Protein AF-A0A8T5NBR2-F1 (afdb_monomer)

Structure (mmCIF, N/CA/C/O backbone):
data_AF-A0A8T5NBR2-F1
#
_entry.id   AF-A0A8T5NBR2-F1
#
loop_
_atom_site.group_PDB
_atom_site.id
_atom_site.type_symbol
_atom_site.label_atom_id
_atom_site.label_alt_id
_atom_site.label_comp_id
_atom_site.label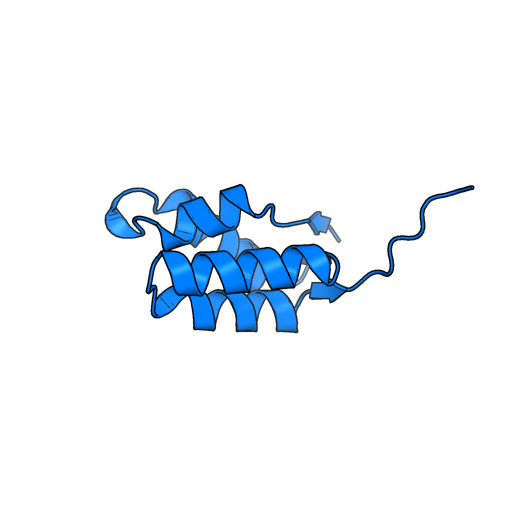_asym_id
_atom_site.label_entity_id
_atom_site.label_seq_id
_atom_site.pdbx_PDB_ins_code
_atom_site.Cartn_x
_atom_site.Cartn_y
_atom_site.Cartn_z
_atom_site.occupancy
_atom_site.B_iso_or_equiv
_atom_site.auth_seq_id
_atom_site.auth_comp_id
_ato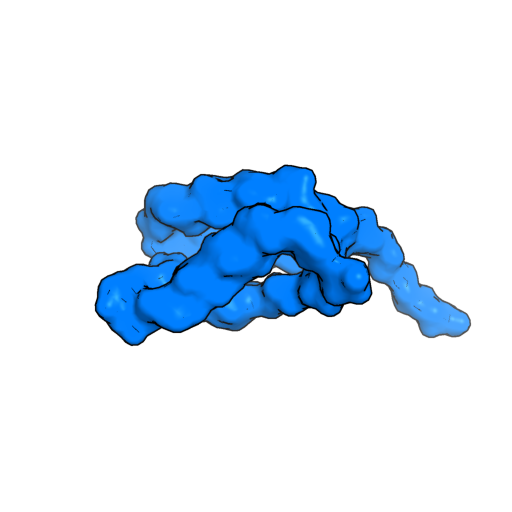m_site.auth_asym_id
_atom_site.auth_atom_id
_atom_site.pdbx_PDB_model_num
ATOM 1 N N . MET A 1 1 ? -4.164 -4.955 -18.056 1.00 79.38 1 MET A N 1
ATOM 2 C CA . MET A 1 1 ? -3.050 -4.920 -17.087 1.00 79.38 1 MET A CA 1
ATOM 3 C C . MET A 1 1 ? -2.699 -3.483 -16.732 1.00 79.38 1 MET A C 1
ATOM 5 O O . MET A 1 1 ? -2.257 -2.740 -17.604 1.00 79.38 1 MET A O 1
ATOM 9 N N . GLN A 1 2 ? -2.913 -3.089 -15.478 1.00 91.75 2 GLN A N 1
ATOM 10 C CA . GLN A 1 2 ? -2.595 -1.750 -14.973 1.00 91.75 2 GLN A CA 1
ATOM 11 C C . GLN A 1 2 ? -1.488 -1.836 -13.918 1.00 91.75 2 GLN A C 1
ATOM 13 O O . GLN A 1 2 ? -1.447 -2.778 -13.128 1.00 91.75 2 GLN A O 1
ATOM 18 N N . ARG A 1 3 ? -0.568 -0.867 -13.922 1.00 94.62 3 ARG A N 1
ATOM 19 C CA . ARG A 1 3 ? 0.546 -0.798 -12.968 1.00 94.62 3 ARG A CA 1
ATOM 20 C C . ARG A 1 3 ? 0.399 0.438 -12.104 1.00 94.62 3 ARG A C 1
ATOM 22 O O . ARG A 1 3 ? 0.204 1.527 -12.636 1.00 94.62 3 ARG A O 1
ATOM 29 N N . PHE A 1 4 ? 0.549 0.264 -10.800 1.00 96.44 4 PHE A N 1
ATOM 30 C CA . PHE A 1 4 ? 0.437 1.343 -9.830 1.00 96.44 4 PHE A CA 1
ATOM 31 C C . PHE A 1 4 ? 1.626 1.344 -8.883 1.00 96.44 4 PHE A C 1
ATOM 33 O O . PHE A 1 4 ? 2.127 0.293 -8.491 1.00 96.44 4 PHE A O 1
ATOM 40 N N . LEU A 1 5 ? 2.033 2.539 -8.473 1.00 95.75 5 LEU A N 1
ATOM 41 C CA . LEU A 1 5 ? 2.909 2.749 -7.331 1.00 95.75 5 LEU A CA 1
ATOM 42 C C . LEU A 1 5 ? 2.066 3.366 -6.217 1.00 95.75 5 LEU A C 1
ATOM 44 O O . LEU A 1 5 ? 1.395 4.377 -6.430 1.00 95.75 5 LEU A O 1
ATOM 48 N N . VAL A 1 6 ? 2.082 2.747 -5.038 1.00 95.50 6 VAL A N 1
ATOM 49 C CA . VAL A 1 6 ? 1.413 3.298 -3.855 1.00 95.50 6 VAL A CA 1
ATOM 50 C C . VAL A 1 6 ? 2.389 4.238 -3.165 1.00 95.50 6 VAL A C 1
ATOM 52 O O . VAL A 1 6 ? 3.367 3.789 -2.581 1.00 95.50 6 VAL A O 1
ATOM 55 N N . ASP A 1 7 ? 2.137 5.540 -3.241 1.00 95.12 7 ASP A N 1
ATOM 56 C CA . ASP A 1 7 ? 2.989 6.537 -2.592 1.00 95.12 7 ASP A CA 1
ATOM 57 C C . ASP A 1 7 ? 2.943 6.414 -1.057 1.00 95.12 7 ASP A C 1
ATOM 59 O O . ASP A 1 7 ? 1.911 6.054 -0.470 1.00 95.12 7 ASP A O 1
ATOM 63 N N . ALA A 1 8 ? 4.039 6.778 -0.386 1.00 94.50 8 ALA A N 1
ATOM 64 C CA . ALA A 1 8 ? 4.123 6.789 1.073 1.00 94.50 8 ALA A CA 1
ATOM 65 C C . ALA A 1 8 ? 3.019 7.635 1.724 1.00 94.50 8 ALA A C 1
ATOM 67 O O . ALA A 1 8 ? 2.498 7.261 2.774 1.00 94.50 8 ALA A O 1
ATOM 68 N N . ASN A 1 9 ? 2.581 8.729 1.095 1.00 93.50 9 ASN A N 1
ATOM 69 C CA . ASN A 1 9 ? 1.500 9.558 1.620 1.00 93.50 9 ASN A CA 1
ATOM 70 C C . ASN A 1 9 ? 0.134 8.873 1.542 1.00 93.50 9 ASN A C 1
ATOM 72 O O . ASN A 1 9 ? -0.684 9.058 2.448 1.00 93.50 9 ASN A O 1
ATOM 76 N N . VAL A 1 10 ? -0.117 8.071 0.502 1.00 93.06 10 VAL A N 1
ATOM 77 C CA . VAL A 1 10 ? -1.350 7.272 0.382 1.00 93.06 10 VAL A CA 1
ATOM 78 C C . VAL A 1 10 ? -1.368 6.205 1.472 1.00 93.06 10 VAL A C 1
ATOM 80 O O . VAL A 1 10 ? -2.359 6.072 2.193 1.00 93.06 10 VAL A O 1
ATOM 83 N N . PHE A 1 11 ? -0.237 5.531 1.684 1.00 93.69 11 PHE A N 1
ATOM 84 C CA . PHE A 1 11 ? -0.079 4.586 2.785 1.00 93.69 11 PHE A CA 1
ATOM 85 C C . PHE A 1 11 ? -0.297 5.250 4.156 1.00 93.69 11 PHE A C 1
ATOM 87 O O . PHE A 1 11 ? -1.120 4.796 4.951 1.00 93.69 11 PHE A O 1
ATOM 94 N N . VAL A 1 12 ? 0.365 6.382 4.420 1.00 92.94 12 VAL A N 1
ATOM 95 C CA . VAL A 1 12 ? 0.191 7.162 5.657 1.00 92.94 12 VAL A CA 1
ATOM 96 C C . VAL A 1 12 ? -1.259 7.600 5.846 1.00 92.94 12 VAL A C 1
ATOM 98 O O . VAL A 1 12 ? -1.765 7.578 6.970 1.00 92.94 12 VAL A O 1
ATOM 101 N N . ALA A 1 13 ? -1.948 7.991 4.774 1.00 90.62 13 ALA A N 1
ATOM 102 C CA . ALA A 1 13 ? -3.353 8.363 4.836 1.00 90.62 13 ALA A CA 1
ATOM 103 C C . ALA A 1 13 ? -4.234 7.197 5.309 1.00 90.62 13 ALA A C 1
ATOM 105 O O . ALA A 1 13 ? -5.131 7.441 6.116 1.00 90.62 13 ALA A O 1
ATOM 106 N N . ALA A 1 14 ? -3.937 5.965 4.888 1.00 90.56 14 ALA A N 1
ATOM 107 C CA . ALA A 1 14 ? -4.658 4.769 5.316 1.00 90.56 14 ALA A CA 1
ATOM 108 C C . ALA A 1 14 ? -4.405 4.400 6.791 1.00 90.56 14 ALA A C 1
ATOM 110 O O . ALA A 1 14 ? -5.317 3.934 7.471 1.00 90.56 14 ALA A O 1
ATOM 111 N N . ILE A 1 15 ? -3.193 4.637 7.315 1.00 89.69 15 ILE A N 1
ATOM 112 C CA . ILE A 1 15 ? -2.804 4.149 8.654 1.00 89.69 15 ILE A CA 1
ATOM 113 C C . ILE A 1 15 ? -2.884 5.197 9.774 1.00 89.69 15 ILE A C 1
ATOM 115 O O . ILE A 1 15 ? -3.010 4.834 10.940 1.00 89.69 15 ILE A O 1
ATOM 119 N N . LYS A 1 16 ? -2.819 6.498 9.455 1.00 85.75 16 LYS A N 1
ATOM 120 C CA . LYS A 1 16 ? -2.762 7.579 10.459 1.00 85.75 16 LYS A CA 1
ATOM 121 C C . LYS A 1 16 ? -4.081 7.787 11.210 1.00 85.75 16 LYS A C 1
ATOM 123 O O . LYS A 1 16 ? -4.055 8.197 12.363 1.00 85.75 16 LYS A O 1
ATOM 128 N N . ASN A 1 17 ? -5.219 7.593 10.544 1.00 74.69 17 ASN A N 1
ATOM 129 C CA . ASN A 1 17 ? -6.561 7.695 11.129 1.00 74.69 17 ASN A CA 1
ATOM 130 C C . ASN A 1 17 ? -7.547 6.878 10.275 1.00 74.69 17 ASN A C 1
ATOM 132 O O . ASN A 1 17 ? -8.302 7.472 9.498 1.00 74.69 17 ASN A O 1
ATOM 136 N N . PRO A 1 18 ? -7.556 5.539 10.395 1.00 64.94 18 PRO A N 1
ATOM 137 C CA . PRO A 1 18 ? -8.373 4.678 9.537 1.00 64.94 18 PRO A CA 1
ATOM 138 C C . PRO A 1 18 ? -9.870 5.033 9.583 1.00 64.94 18 PRO A C 1
ATOM 140 O O . PRO A 1 18 ? -10.535 5.005 8.556 1.00 64.94 18 PRO A O 1
ATOM 143 N N . GLN A 1 19 ? -10.383 5.505 10.728 1.00 65.44 19 GLN A N 1
ATOM 144 C CA . GLN A 1 19 ? -11.788 5.923 10.867 1.00 65.44 19 GLN A CA 1
ATOM 145 C C . GLN A 1 19 ? -12.146 7.240 10.151 1.00 65.44 19 GLN A C 1
ATOM 147 O O . GLN A 1 19 ? -13.315 7.487 9.880 1.00 65.44 19 GLN A O 1
ATOM 152 N N . LYS A 1 20 ? -11.166 8.110 9.855 1.00 62.75 20 LYS A N 1
ATOM 153 C CA . LYS A 1 20 ? -11.395 9.413 9.191 1.00 62.75 20 LYS A CA 1
ATOM 154 C C . LYS A 1 20 ? -10.947 9.441 7.728 1.00 62.75 20 LYS A C 1
ATOM 156 O O . LYS A 1 20 ? -11.178 10.437 7.050 1.00 62.75 20 LYS A O 1
ATOM 161 N N . LYS A 1 21 ? -10.267 8.395 7.247 1.00 62.69 21 LYS A N 1
ATOM 162 C CA . LYS A 1 21 ? -9.676 8.323 5.900 1.00 62.69 21 LYS A CA 1
ATOM 163 C C . LYS A 1 21 ? -9.945 6.976 5.217 1.00 62.69 21 LYS A C 1
ATOM 165 O O . LYS A 1 21 ? -9.041 6.404 4.612 1.00 62.69 21 LYS A O 1
ATOM 170 N N . ALA A 1 22 ? -11.195 6.509 5.294 1.00 66.94 22 ALA A N 1
ATOM 171 C CA . ALA A 1 22 ? -11.649 5.241 4.712 1.00 66.94 22 ALA A CA 1
ATOM 172 C C . ALA A 1 22 ? -11.203 5.065 3.247 1.00 66.94 22 ALA A C 1
ATOM 174 O O . ALA A 1 22 ? -10.589 4.060 2.919 1.00 66.94 22 ALA A O 1
ATOM 175 N N . GLY A 1 23 ? -11.329 6.107 2.415 1.00 86.50 23 GLY A N 1
ATOM 176 C CA . GLY A 1 23 ? -11.002 6.005 0.987 1.00 86.50 23 GLY A CA 1
ATOM 177 C C . GLY A 1 23 ? -9.552 5.624 0.657 1.00 86.50 23 GLY A C 1
ATOM 178 O O . GLY A 1 23 ? -9.322 4.962 -0.347 1.00 86.50 23 GLY A O 1
ATOM 179 N N . ALA A 1 24 ? -8.563 5.986 1.486 1.00 90.19 24 ALA A N 1
ATOM 180 C CA . ALA A 1 24 ? -7.173 5.580 1.239 1.00 90.19 24 ALA A CA 1
ATOM 181 C C . ALA A 1 24 ? -6.938 4.105 1.594 1.00 90.19 24 ALA A C 1
ATOM 183 O O . ALA A 1 24 ? -6.181 3.416 0.914 1.00 90.19 24 ALA A O 1
ATOM 184 N N . LEU A 1 25 ? -7.587 3.626 2.657 1.00 90.06 25 LEU A N 1
ATOM 185 C CA . LEU A 1 25 ? -7.534 2.222 3.043 1.00 90.06 25 LEU A CA 1
ATOM 186 C C . LEU A 1 25 ? -8.265 1.353 2.015 1.00 90.06 25 LEU A C 1
ATOM 188 O O . LEU A 1 25 ? -7.694 0.367 1.557 1.00 90.06 25 LEU A O 1
ATOM 192 N N . ASP A 1 26 ? -9.473 1.752 1.617 1.00 90.69 26 ASP A N 1
ATOM 193 C CA . ASP A 1 26 ? -10.286 1.042 0.625 1.00 90.69 26 ASP A CA 1
ATOM 194 C C . ASP A 1 26 ? -9.561 0.954 -0.720 1.00 90.69 26 ASP A C 1
ATOM 196 O O . ASP A 1 26 ? -9.440 -0.134 -1.278 1.00 90.69 26 ASP A O 1
ATOM 200 N N . LEU A 1 27 ? -8.960 2.061 -1.177 1.00 92.06 27 LEU A N 1
ATOM 201 C CA . LEU A 1 27 ? -8.137 2.081 -2.386 1.00 92.06 27 LEU A CA 1
ATOM 202 C C . LEU A 1 27 ? -6.975 1.084 -2.305 1.00 92.06 27 LEU A C 1
ATOM 204 O O . LEU A 1 27 ? -6.740 0.323 -3.239 1.00 92.06 27 LEU A O 1
ATOM 208 N N . ILE A 1 28 ? -6.231 1.073 -1.195 1.00 93.00 28 ILE A N 1
ATOM 209 C CA . ILE A 1 28 ? -5.114 0.134 -1.025 1.00 93.00 28 ILE A CA 1
ATOM 210 C C . ILE A 1 28 ? -5.612 -1.315 -1.053 1.00 93.00 28 ILE A C 1
ATOM 212 O O . ILE A 1 28 ? -4.948 -2.175 -1.633 1.00 93.00 28 ILE A O 1
ATOM 216 N N . LEU A 1 29 ? -6.762 -1.599 -0.439 1.00 91.94 29 LEU A N 1
ATOM 217 C CA . LEU A 1 29 ? -7.346 -2.937 -0.426 1.00 91.94 29 LEU A CA 1
ATOM 218 C C . LEU A 1 29 ? -7.809 -3.376 -1.818 1.00 91.94 29 LEU A C 1
ATOM 220 O O . LEU A 1 29 ? -7.531 -4.512 -2.194 1.00 91.94 29 LEU A O 1
ATOM 224 N N . GLU A 1 30 ? -8.441 -2.488 -2.585 1.00 93.31 30 GLU A N 1
ATOM 225 C CA . GLU A 1 30 ? -8.867 -2.738 -3.966 1.00 93.31 30 GLU A CA 1
ATOM 226 C C . GLU A 1 30 ? -7.667 -2.996 -4.889 1.00 93.31 30 GLU A C 1
ATOM 228 O O . GLU A 1 30 ? -7.626 -3.984 -5.624 1.00 93.31 30 GLU A O 1
ATOM 233 N N . LEU A 1 31 ? -6.623 -2.170 -4.785 1.00 93.81 31 LEU A N 1
ATOM 234 C CA . LEU A 1 31 ? -5.382 -2.378 -5.530 1.00 93.81 31 LEU A CA 1
ATOM 235 C C . LEU A 1 31 ? -4.702 -3.698 -5.137 1.00 93.81 31 LEU A C 1
ATOM 237 O O . LEU A 1 31 ? -4.182 -4.415 -5.995 1.00 93.81 31 LEU A O 1
ATOM 241 N N . ALA A 1 32 ? -4.717 -4.054 -3.849 1.00 91.81 32 ALA A N 1
ATOM 242 C CA . ALA A 1 32 ? -4.149 -5.307 -3.363 1.00 91.81 32 ALA A CA 1
ATOM 243 C C . ALA A 1 32 ? -4.953 -6.540 -3.818 1.00 91.81 32 ALA A C 1
ATOM 245 O O . ALA A 1 32 ? -4.350 -7.582 -4.071 1.00 91.81 32 ALA A O 1
ATOM 246 N N . SER A 1 33 ? -6.272 -6.438 -3.999 1.00 91.44 33 SER A N 1
ATOM 247 C CA . SER A 1 33 ? -7.128 -7.566 -4.395 1.00 91.44 33 SER A CA 1
ATOM 248 C C . SER A 1 33 ? -7.316 -7.733 -5.908 1.00 91.44 33 SER A C 1
ATOM 250 O O . SER A 1 33 ? -7.551 -8.852 -6.34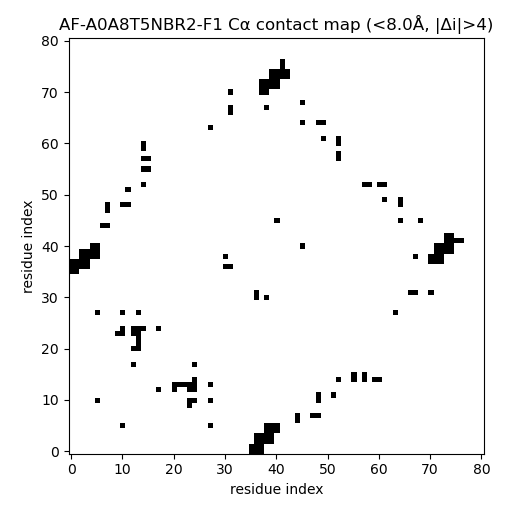7 1.00 91.44 33 SER A O 1
ATOM 252 N N . GLY A 1 34 ? -7.179 -6.677 -6.719 1.00 92.56 34 GLY A N 1
ATOM 253 C CA . GLY A 1 34 ? -7.487 -6.740 -8.157 1.00 92.56 34 GLY A CA 1
ATOM 254 C C . GLY A 1 34 ? -6.547 -7.633 -8.981 1.00 92.56 34 GLY A C 1
ATOM 255 O O . GLY A 1 34 ? -5.343 -7.399 -9.008 1.00 92.56 34 GLY A O 1
ATOM 256 N N . GLU A 1 35 ? -7.067 -8.628 -9.697 1.00 89.69 35 GLU A N 1
ATOM 257 C CA . GLU A 1 35 ? -6.249 -9.609 -10.440 1.00 89.69 35 GLU A CA 1
ATOM 258 C C . GLU A 1 35 ? -5.419 -8.987 -11.581 1.00 89.69 35 GLU A C 1
ATOM 260 O O . GLU A 1 35 ? -4.292 -9.406 -11.832 1.00 89.69 35 GLU A O 1
ATOM 265 N N . ASP A 1 36 ? -5.921 -7.919 -12.209 1.00 91.94 36 ASP A N 1
ATOM 266 C CA . ASP A 1 36 ? -5.258 -7.208 -13.316 1.00 91.94 36 ASP A CA 1
ATOM 267 C C . ASP A 1 36 ? -4.360 -6.034 -12.881 1.00 91.94 36 ASP A C 1
ATOM 269 O O . ASP A 1 36 ? -3.882 -5.248 -13.719 1.00 91.94 36 ASP A O 1
ATOM 273 N N . VAL A 1 37 ? -4.150 -5.895 -11.569 1.00 93.81 37 VAL A N 1
ATOM 274 C CA . VAL A 1 37 ? -3.373 -4.823 -10.944 1.00 93.81 37 VAL A CA 1
ATOM 275 C C . VAL A 1 37 ? -2.003 -5.345 -10.542 1.00 93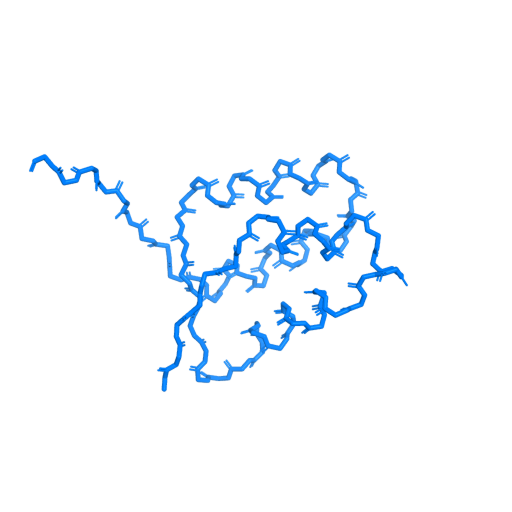.81 37 VAL A C 1
ATOM 277 O O . VAL A 1 37 ? -1.885 -6.328 -9.818 1.00 93.81 37 VAL A O 1
ATOM 280 N N . PHE A 1 38 ? -0.958 -4.629 -10.941 1.00 91.94 38 PHE A N 1
ATOM 281 C CA . PHE A 1 38 ? 0.412 -4.888 -10.512 1.00 91.94 38 PHE A CA 1
ATOM 282 C C . PHE A 1 38 ? 0.930 -3.704 -9.714 1.00 91.94 38 PHE A C 1
ATOM 284 O O . PHE A 1 38 ? 0.837 -2.556 -10.158 1.00 91.94 38 PHE A O 1
ATOM 291 N N . LEU A 1 39 ? 1.497 -3.984 -8.545 1.00 96.44 39 LEU A N 1
ATOM 292 C CA . LEU A 1 39 ? 2.130 -2.959 -7.731 1.00 96.44 39 LEU A CA 1
ATOM 293 C C . LEU A 1 39 ? 3.613 -2.877 -8.073 1.00 96.44 39 LEU A C 1
ATOM 295 O O . LEU A 1 39 ? 4.267 -3.896 -8.273 1.00 96.44 39 LEU A O 1
ATOM 299 N N . VAL A 1 40 ? 4.139 -1.662 -8.151 1.00 96.25 40 VAL A N 1
ATOM 300 C CA . VAL A 1 40 ? 5.553 -1.386 -8.409 1.00 96.25 40 VAL A CA 1
ATOM 301 C C . VAL A 1 40 ? 6.082 -0.510 -7.284 1.00 96.25 40 VAL A C 1
ATOM 303 O O . VAL A 1 40 ? 5.411 0.424 -6.846 1.00 96.25 40 VAL A O 1
ATOM 306 N N . GLY A 1 41 ? 7.289 -0.805 -6.822 1.00 94.88 41 GLY A N 1
ATOM 307 C CA . GLY A 1 41 ? 7.979 -0.009 -5.816 1.00 94.88 41 GLY A CA 1
ATOM 308 C C . GLY A 1 41 ? 9.461 -0.342 -5.768 1.00 94.88 41 GLY A C 1
ATOM 309 O O . GLY A 1 41 ? 9.958 -1.107 -6.588 1.00 94.88 41 GLY A O 1
ATOM 310 N N . ASN A 1 42 ? 10.168 0.238 -4.809 1.00 95.25 42 ASN A N 1
ATOM 311 C CA . ASN A 1 42 ? 11.582 -0.023 -4.560 1.00 95.25 42 ASN A CA 1
ATOM 312 C C . ASN A 1 42 ? 11.815 -0.249 -3.058 1.00 95.25 42 ASN A C 1
ATOM 314 O O . ASN A 1 42 ? 10.910 -0.052 -2.239 1.00 95.25 42 ASN A O 1
ATOM 318 N N . ASP A 1 43 ? 13.033 -0.641 -2.690 1.00 93.88 43 ASP A N 1
ATOM 319 C CA . ASP A 1 43 ? 13.375 -0.891 -1.286 1.00 93.88 43 ASP A CA 1
ATOM 320 C C . ASP A 1 43 ? 13.209 0.356 -0.407 1.00 93.88 43 ASP A C 1
ATOM 322 O O . ASP A 1 43 ? 12.779 0.251 0.742 1.00 93.88 43 ASP A O 1
ATOM 326 N N . LEU A 1 44 ? 13.470 1.550 -0.951 1.00 94.50 44 LEU A N 1
ATOM 327 C CA . LEU A 1 44 ? 13.315 2.806 -0.218 1.00 94.50 44 LEU A CA 1
ATOM 328 C C . LEU A 1 44 ? 11.854 3.052 0.190 1.00 94.50 44 LEU A C 1
ATOM 330 O O . LEU A 1 44 ? 11.588 3.384 1.343 1.00 94.50 44 LEU A O 1
ATOM 334 N N . LEU A 1 45 ? 10.904 2.815 -0.714 1.00 95.75 45 LEU A N 1
ATOM 335 C CA . LEU A 1 45 ? 9.472 2.952 -0.449 1.00 95.75 45 LEU A CA 1
ATOM 336 C C . LEU A 1 45 ? 9.004 1.979 0.646 1.00 95.75 45 LEU A C 1
ATOM 338 O O . LEU A 1 45 ? 8.234 2.351 1.533 1.00 95.75 45 LEU A O 1
ATOM 342 N N . LEU A 1 46 ? 9.503 0.739 0.632 1.00 94.31 46 LEU A N 1
ATOM 343 C CA . LEU A 1 46 ? 9.193 -0.247 1.674 1.00 94.31 46 LEU A CA 1
ATOM 344 C C . LEU A 1 46 ? 9.746 0.173 3.045 1.00 94.31 46 LEU A C 1
ATOM 346 O O . LEU A 1 46 ? 9.069 -0.013 4.062 1.00 94.31 46 LEU A O 1
ATOM 350 N N . LEU A 1 47 ? 10.938 0.778 3.082 1.00 95.12 47 LEU A N 1
ATOM 351 C CA . LEU A 1 47 ? 11.507 1.351 4.307 1.00 95.12 47 LEU A CA 1
ATOM 352 C C . LEU A 1 47 ? 10.663 2.515 4.836 1.00 95.12 47 LEU A C 1
ATOM 354 O O . LEU A 1 47 ? 10.476 2.640 6.049 1.00 95.12 47 LEU A O 1
ATOM 358 N N . GLU A 1 48 ? 10.122 3.354 3.954 1.00 96.06 48 GLU A N 1
ATOM 359 C CA . GLU A 1 48 ? 9.209 4.423 4.353 1.00 96.06 48 GLU A CA 1
ATOM 360 C C . GLU A 1 48 ? 7.924 3.868 4.968 1.00 96.06 48 GLU A C 1
ATOM 362 O O . GLU A 1 48 ? 7.514 4.327 6.039 1.00 96.06 48 GLU A O 1
ATOM 367 N N . PHE A 1 49 ? 7.314 2.849 4.358 1.00 95.31 49 PHE A N 1
ATOM 368 C CA . PHE A 1 49 ? 6.126 2.211 4.925 1.00 95.31 49 PHE A CA 1
ATOM 369 C C . PHE A 1 49 ? 6.391 1.657 6.330 1.00 95.31 49 PHE A C 1
ATOM 371 O O . PHE A 1 49 ? 5.617 1.928 7.252 1.00 95.31 49 PHE A O 1
ATOM 378 N N . ASP A 1 50 ? 7.499 0.936 6.526 1.00 94.31 50 ASP A N 1
ATOM 379 C CA . ASP A 1 50 ? 7.882 0.399 7.837 1.00 94.31 50 ASP A CA 1
ATOM 380 C C . ASP A 1 50 ? 8.126 1.519 8.866 1.00 94.31 50 ASP A C 1
ATOM 382 O O . ASP A 1 50 ? 7.595 1.487 9.984 1.00 94.31 50 ASP A O 1
ATOM 386 N N . LYS A 1 51 ? 8.845 2.577 8.471 1.00 95.00 51 LYS A N 1
ATOM 387 C CA . LYS A 1 51 ? 9.079 3.766 9.303 1.00 95.00 51 LYS A CA 1
ATOM 388 C C . LYS A 1 51 ? 7.766 4.409 9.752 1.00 95.00 51 LYS A C 1
ATOM 390 O O . LYS A 1 51 ? 7.622 4.760 10.928 1.00 95.00 51 LYS A O 1
ATOM 395 N N . TYR A 1 52 ? 6.802 4.575 8.848 1.00 93.56 52 TYR A N 1
ATOM 396 C CA . TYR A 1 52 ? 5.513 5.179 9.182 1.00 93.56 52 TYR A CA 1
ATOM 397 C C . TYR A 1 52 ? 4.616 4.246 9.999 1.00 93.56 52 TYR A C 1
ATOM 399 O O . TYR A 1 52 ? 3.979 4.715 10.942 1.00 93.56 52 TYR A O 1
ATOM 407 N N . SER A 1 53 ? 4.620 2.943 9.714 1.00 91.62 53 SER A N 1
ATOM 408 C CA . SER A 1 53 ? 3.937 1.922 10.519 1.00 91.62 53 SER A CA 1
ATOM 409 C C . SER A 1 53 ? 4.345 2.015 11.994 1.00 91.62 53 SER A C 1
ATOM 411 O O . SER A 1 53 ? 3.495 2.183 12.876 1.00 91.62 53 SER A O 1
ATOM 413 N N . LYS A 1 54 ? 5.660 2.054 12.256 1.00 91.88 54 LYS A N 1
ATOM 414 C CA . LYS A 1 54 ? 6.230 2.226 13.601 1.00 91.88 54 LYS A CA 1
ATOM 415 C C . LYS A 1 54 ? 5.850 3.568 14.225 1.00 91.88 54 LYS A C 1
ATOM 417 O O . LYS A 1 54 ? 5.446 3.618 15.385 1.00 91.88 54 LYS A O 1
ATOM 422 N N . ARG A 1 55 ? 5.937 4.662 13.457 1.00 92.12 55 ARG A N 1
ATOM 423 C CA . ARG A 1 55 ? 5.608 6.017 13.933 1.00 92.12 55 ARG A CA 1
ATOM 424 C C . ARG A 1 55 ? 4.152 6.147 14.384 1.00 92.12 55 ARG A C 1
ATOM 426 O O . ARG A 1 55 ? 3.894 6.824 15.376 1.00 92.12 55 ARG A O 1
ATOM 433 N N . PHE A 1 56 ? 3.215 5.538 13.660 1.00 88.25 56 PHE A N 1
ATOM 434 C CA . PHE A 1 56 ? 1.784 5.611 13.971 1.00 88.25 56 PHE A CA 1
ATOM 435 C C . PHE A 1 56 ? 1.294 4.485 14.891 1.00 88.25 56 PHE A C 1
ATOM 43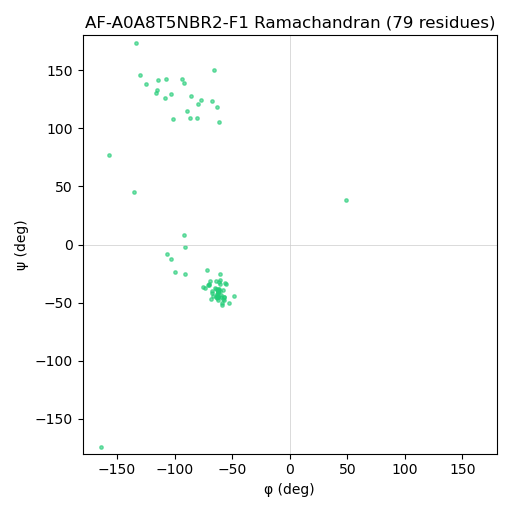7 O O . PHE A 1 56 ? 0.125 4.505 15.262 1.00 88.25 56 PHE A O 1
ATOM 444 N N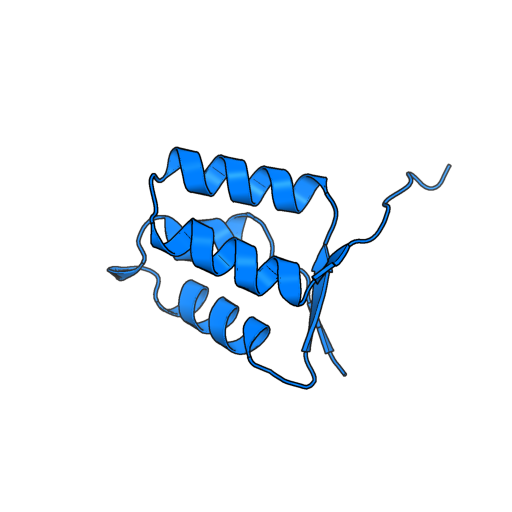 . LYS A 1 57 ? 2.165 3.537 15.283 1.00 86.12 57 LYS A N 1
ATOM 445 C CA . LYS A 1 57 ? 1.826 2.368 16.120 1.00 86.12 57 LYS A CA 1
ATOM 446 C C . LYS A 1 57 ? 0.581 1.626 15.610 1.00 86.12 57 LYS A C 1
ATOM 448 O O . LYS A 1 57 ? -0.272 1.212 16.389 1.00 86.12 57 LYS A O 1
ATOM 453 N N . SER A 1 58 ? 0.448 1.521 14.290 1.00 79.81 58 SER A N 1
ATOM 454 C CA . SER A 1 58 ? -0.747 0.973 13.651 1.00 79.81 58 SER A CA 1
ATOM 455 C C . SER A 1 58 ? -0.606 -0.536 13.474 1.00 79.81 58 SER A C 1
ATOM 457 O O . SER A 1 58 ? 0.230 -0.995 12.699 1.00 79.81 58 SER A O 1
ATOM 459 N N . GLU A 1 59 ? -1.447 -1.316 14.151 1.00 80.00 59 GLU A N 1
ATOM 460 C CA . GLU A 1 59 ? -1.483 -2.776 13.977 1.00 80.00 59 GLU A CA 1
ATOM 461 C C . GLU A 1 59 ? -1.868 -3.152 12.535 1.00 80.00 59 GLU A C 1
ATOM 463 O O . GLU A 1 59 ? -1.234 -4.009 11.912 1.00 80.00 59 GLU A O 1
ATOM 468 N N . THR A 1 60 ? -2.825 -2.419 11.949 1.00 82.56 60 THR A N 1
ATOM 469 C CA . THR A 1 60 ? -3.285 -2.588 10.561 1.00 82.56 60 THR A CA 1
ATOM 470 C C . THR A 1 60 ? -2.174 -2.351 9.535 1.00 82.56 60 THR A C 1
ATOM 472 O O . THR A 1 60 ? -2.159 -2.992 8.483 1.00 82.56 60 THR A O 1
ATOM 475 N N . ALA A 1 61 ? -1.220 -1.461 9.827 1.00 88.88 61 ALA A N 1
ATOM 476 C CA . ALA A 1 61 ? -0.143 -1.120 8.902 1.00 88.88 61 ALA A CA 1
ATOM 477 C C . ALA A 1 61 ? 0.749 -2.322 8.566 1.00 88.88 61 ALA A C 1
ATOM 479 O O . ALA A 1 61 ? 1.123 -2.493 7.409 1.00 88.88 61 ALA A O 1
ATOM 480 N N . SER A 1 62 ? 1.039 -3.191 9.539 1.00 89.56 62 SER A N 1
ATOM 481 C CA . SER A 1 62 ? 1.868 -4.382 9.310 1.00 89.56 62 SER A CA 1
ATOM 482 C C . SER A 1 62 ? 1.228 -5.352 8.303 1.00 89.56 62 SER A C 1
ATOM 484 O O . SER A 1 62 ? 1.892 -5.843 7.387 1.00 89.56 62 SER A O 1
ATOM 486 N N . HIS A 1 63 ? -0.089 -5.554 8.406 1.00 90.00 63 HIS A N 1
ATOM 487 C CA . HIS A 1 63 ? -0.859 -6.388 7.486 1.00 90.00 63 HIS A CA 1
ATOM 488 C C . HIS A 1 63 ? -0.936 -5.788 6.080 1.00 90.00 63 HIS A C 1
ATOM 490 O O . HIS A 1 63 ? -0.816 -6.522 5.096 1.00 90.00 63 HIS A O 1
ATOM 496 N N . LEU A 1 64 ? -1.106 -4.466 5.973 1.00 91.50 64 LEU A N 1
ATOM 497 C CA . LEU A 1 64 ? -1.103 -3.770 4.685 1.00 91.50 64 LEU A CA 1
ATOM 498 C C . LEU A 1 64 ? 0.257 -3.868 4.001 1.00 91.50 64 LEU A C 1
ATOM 500 O O . LEU A 1 64 ? 0.305 -4.202 2.823 1.00 91.50 64 LEU A O 1
ATOM 504 N N . ILE A 1 65 ? 1.353 -3.647 4.734 1.00 93.56 65 ILE A N 1
ATOM 505 C CA . ILE A 1 65 ? 2.712 -3.774 4.189 1.00 93.56 65 ILE A CA 1
ATOM 506 C C . ILE A 1 65 ? 2.931 -5.175 3.630 1.00 93.56 65 ILE A C 1
ATOM 508 O O . ILE A 1 65 ? 3.428 -5.303 2.515 1.00 93.56 65 ILE A O 1
ATOM 512 N N . LYS A 1 66 ? 2.525 -6.218 4.365 1.00 92.50 66 LYS A N 1
ATOM 513 C CA . LYS A 1 66 ? 2.647 -7.599 3.889 1.00 92.50 66 LYS A CA 1
ATOM 514 C C . LYS A 1 66 ? 1.885 -7.810 2.577 1.00 92.50 66 LYS A C 1
ATOM 516 O O . LYS A 1 66 ? 2.482 -8.246 1.603 1.00 92.50 66 LYS A O 1
ATOM 521 N N . ARG A 1 67 ? 0.603 -7.426 2.523 1.00 92.31 67 ARG A N 1
ATOM 522 C CA . ARG A 1 67 ? -0.224 -7.559 1.308 1.00 92.31 67 ARG A CA 1
ATOM 523 C C . ARG A 1 67 ? 0.335 -6.781 0.119 1.00 92.31 67 ARG A C 1
ATOM 525 O O . ARG A 1 67 ? 0.348 -7.296 -0.993 1.00 92.31 67 ARG A O 1
ATOM 532 N N . LEU A 1 68 ? 0.784 -5.550 0.355 1.00 93.62 68 LEU A N 1
ATOM 533 C CA . LEU A 1 68 ? 1.407 -4.721 -0.672 1.00 93.62 68 LEU A CA 1
ATOM 534 C C . LEU A 1 68 ? 2.684 -5.386 -1.187 1.00 93.62 68 LEU A C 1
ATOM 536 O O . LEU A 1 68 ? 2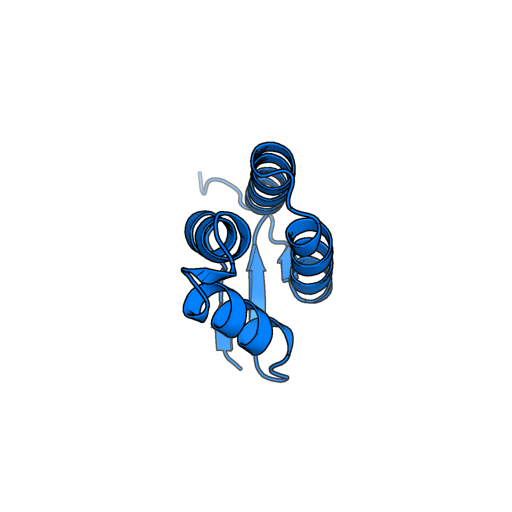.845 -5.511 -2.394 1.00 93.62 68 LEU A O 1
ATOM 540 N N . LYS A 1 69 ? 3.552 -5.862 -0.286 1.00 92.94 69 LYS A N 1
ATOM 541 C CA . LYS A 1 69 ? 4.819 -6.514 -0.630 1.00 92.94 69 LYS A CA 1
ATOM 542 C C . LYS A 1 69 ? 4.617 -7.811 -1.413 1.00 92.94 69 LYS A C 1
ATOM 544 O O . LYS A 1 69 ? 5.306 -8.004 -2.405 1.00 92.94 69 LYS A O 1
ATOM 549 N N . ASP A 1 70 ? 3.659 -8.649 -1.019 1.00 91.94 70 ASP A N 1
ATOM 550 C CA . ASP A 1 70 ? 3.365 -9.925 -1.692 1.00 91.94 70 ASP A CA 1
ATOM 551 C C . ASP A 1 70 ? 2.944 -9.729 -3.164 1.00 91.94 70 ASP A C 1
ATOM 553 O O . ASP A 1 70 ? 3.139 -10.615 -3.993 1.00 91.94 70 ASP A O 1
ATOM 557 N N . LYS A 1 71 ? 2.395 -8.555 -3.501 1.00 92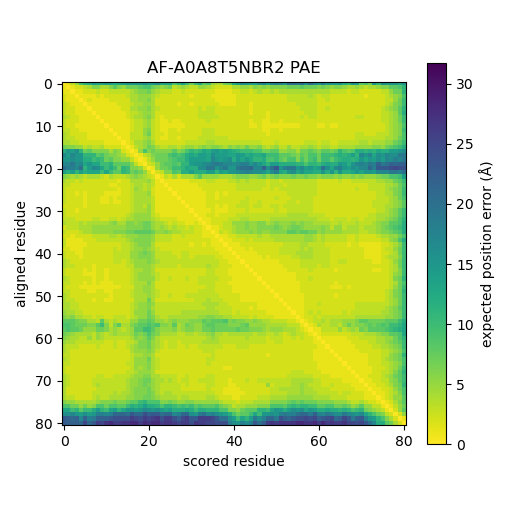.31 71 LYS A N 1
ATOM 558 C CA . LYS A 1 71 ? 1.948 -8.192 -4.854 1.00 92.31 71 LYS A CA 1
ATOM 559 C C . LYS A 1 71 ? 2.908 -7.260 -5.602 1.00 92.31 71 LYS A C 1
ATOM 561 O O . LYS A 1 71 ? 2.739 -7.021 -6.799 1.00 92.31 71 LYS A O 1
ATOM 566 N N . MET A 1 72 ? 3.876 -6.680 -4.901 1.00 94.81 72 MET A N 1
ATOM 567 C CA . MET A 1 72 ? 4.747 -5.645 -5.437 1.00 94.81 72 MET A CA 1
ATOM 568 C C . MET A 1 72 ? 5.934 -6.249 -6.176 1.00 94.81 72 MET A C 1
ATOM 570 O O . MET A 1 72 ? 6.703 -7.036 -5.633 1.00 94.81 72 MET A O 1
ATOM 574 N N . ILE A 1 73 ? 6.127 -5.797 -7.409 1.00 95.00 73 ILE A N 1
ATOM 575 C CA . ILE A 1 73 ? 7.373 -5.970 -8.140 1.00 95.00 73 ILE A CA 1
ATOM 576 C C . ILE A 1 73 ? 8.331 -4.889 -7.641 1.00 95.00 73 ILE A C 1
ATOM 578 O O . ILE A 1 73 ? 8.138 -3.699 -7.910 1.00 95.00 73 ILE A O 1
ATOM 582 N N . VAL A 1 74 ? 9.343 -5.311 -6.884 1.00 93.44 74 VAL A N 1
ATOM 583 C CA . VAL A 1 74 ? 10.418 -4.431 -6.418 1.00 93.44 74 VAL A CA 1
ATOM 584 C C . VAL A 1 74 ? 11.409 -4.243 -7.559 1.00 93.44 74 VAL A C 1
ATOM 586 O O . VAL A 1 74 ? 11.953 -5.216 -8.079 1.00 93.44 74 VAL A O 1
ATOM 589 N N . VAL A 1 75 ? 11.610 -2.994 -7.969 1.00 94.06 75 VAL A N 1
ATOM 590 C CA . VAL A 1 75 ? 12.546 -2.627 -9.031 1.00 94.06 75 VAL A CA 1
ATOM 591 C C . VAL A 1 75 ? 13.773 -1.945 -8.449 1.00 94.06 75 VAL A C 1
ATOM 593 O O . VAL A 1 75 ? 13.680 -1.144 -7.515 1.00 94.06 75 VAL A O 1
ATOM 596 N N . GLU A 1 76 ? 14.926 -2.243 -9.036 1.00 90.56 76 GLU A N 1
ATOM 597 C CA . GLU A 1 76 ? 16.156 -1.514 -8.764 1.00 90.56 76 GLU A CA 1
ATOM 598 C C . GLU A 1 76 ? 16.112 -0.181 -9.515 1.00 90.56 76 GLU A C 1
ATOM 600 O O . GLU A 1 76 ? 15.894 -0.133 -10.729 1.00 90.56 76 GLU A O 1
ATOM 605 N N . VAL A 1 77 ? 16.275 0.915 -8.779 1.00 84.94 77 VAL A N 1
ATOM 606 C CA . VAL A 1 77 ? 16.360 2.253 -9.362 1.00 84.94 77 VAL A CA 1
ATOM 607 C C . VAL A 1 77 ? 17.828 2.639 -9.382 1.00 84.94 77 VAL A C 1
ATOM 609 O O . VAL A 1 77 ? 18.405 2.917 -8.335 1.00 84.94 77 VAL A O 1
ATOM 612 N N . SER A 1 78 ? 18.425 2.659 -10.569 1.00 83.00 78 SER A N 1
ATOM 613 C CA . SER A 1 78 ? 19.716 3.301 -10.788 1.00 83.00 78 SER A CA 1
ATOM 614 C C . SER A 1 78 ? 19.498 4.730 -11.274 1.00 83.00 78 SER A C 1
ATOM 616 O O . SER A 1 78 ? 18.582 5.012 -12.055 1.00 83.00 78 SER A O 1
ATOM 618 N N . GLU A 1 79 ? 20.339 5.657 -10.817 1.00 77.06 79 GLU A N 1
ATOM 619 C CA . GLU A 1 79 ? 20.444 6.947 -11.487 1.00 77.06 79 GLU A CA 1
ATOM 620 C C . GLU A 1 79 ? 20.957 6.674 -12.903 1.00 77.06 79 GLU A C 1
ATOM 622 O O . GLU A 1 79 ? 22.036 6.106 -13.083 1.00 77.06 79 GLU A O 1
ATOM 627 N N . LYS A 1 80 ? 20.166 7.025 -13.924 1.00 63.44 80 LYS A N 1
ATOM 628 C CA . LYS A 1 80 ? 20.690 7.082 -15.290 1.00 63.44 80 LYS A CA 1
ATOM 629 C C . LYS A 1 80 ? 21.798 8.132 -15.295 1.00 63.44 80 LYS A C 1
ATOM 631 O O . LYS A 1 80 ? 21.499 9.320 -15.197 1.00 63.44 80 LYS A O 1
ATOM 636 N N . SER A 1 81 ? 23.038 7.655 -15.347 1.00 49.41 81 SER A N 1
ATOM 637 C CA . SER A 1 81 ? 24.235 8.455 -15.610 1.00 49.41 81 SER A CA 1
ATOM 638 C C . SER A 1 81 ? 24.202 9.020 -17.026 1.00 49.41 81 SER A C 1
ATOM 640 O O . SER A 1 81 ? 23.688 8.309 -17.924 1.00 49.41 81 SER A O 1
#

Solvent-accessible surface area (backbone atoms only — not comparable to full-atom values): 4679 Å² total; per-residue (Å²): 126,48,80,45,66,84,50,65,67,49,54,47,41,24,48,71,42,49,91,83,27,50,69,42,41,53,49,51,51,50,56,62,66,38,88,58,47,39,36,42,48,35,70,69,58,54,50,50,48,53,54,49,28,63,72,57,68,33,7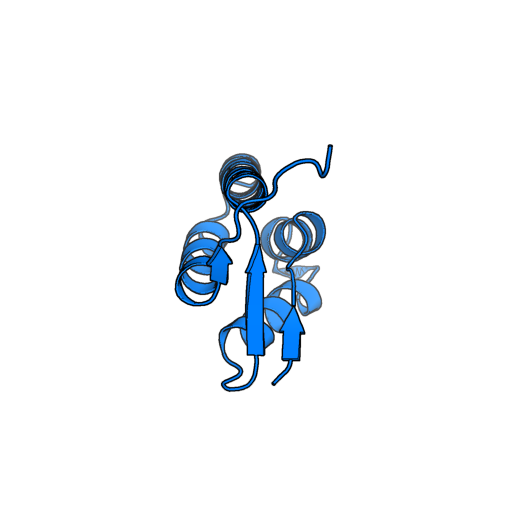6,68,34,59,58,49,51,51,52,48,55,79,54,36,49,72,47,89,84,74,82,86,125

Nearest PDB structures (foldseek):
  5x3t-assembly1_H  TM=6.345E-01  e=4.474E-01  Mycobacterium tuberculosis H37Rv
  8rd3-assembly1_B  TM=5.759E-01  e=6.154E+00  Saccharomyces cerevisiae S288C
  3tix-assembly1_B  TM=3.481E-01  e=1.607E+00  Schizosaccharomyces pombe 972h-
  1l8q-assembly1_A  TM=3.330E-01  e=3.933E+00  Aquifex aeolicus

Radius of gyration: 12.71 Å; Cα contacts (8 Å, |Δi|>4): 90; chains: 1; bounding box: 36×20×33 Å

Sequence (81 aa):
MQRFLVDANVFVAAIKNPQKKAGALDLILELASGEDVFLVGNDLLLLEFDKYSKRFKSETASHLIKRLKDKMIVVEVSEKS

Mean predicted aligned error: 4.52 Å

Secondary structure (DSSP, 8-state):
-EEE---HHHHHHHHH-TTT-HHHHHHHHHHHH-TTEEEEE-HHHHHHHHHHHHHHT-HHHHHHHHHHHHHEEE-------

Foldseek 3Di:
DDEDEQALVLLLLCFQCVPVRVPSVVVLVCLLPDPPHAYEEAPVRLVSLVVSCVVNVGPVSVVSSVSNVVRYDHDDDDDPD

pLDDT: mean 88.8, std 9.42, range [49.41, 96.44]